Protein AF-A0A1R3US99-F1 (afdb_monomer)

Nearest PDB structures (foldseek):
  3lmf-assembly1_A  TM=6.591E-01  e=1.851E+00  Nitrosospira multiformis ATCC 25196
  6zif-assembly1_C  TM=6.112E-01  e=2.260E+00  Methylocystis sp. ATCC 49242

pLDDT: mean 87.04, std 13.3, range [41.81, 97.56]

Solvent-accessible surface area (backbone atoms only — not comparable to full-atom values): 6782 Å² total; per-residue (Å²): 135,84,80,76,70,94,74,75,70,74,53,68,47,51,51,52,43,29,51,52,24,44,52,47,19,53,51,25,44,51,50,20,56,49,39,18,59,74,58,73,34,68,73,64,6,49,60,71,16,41,66,29,47,52,51,17,52,51,25,43,54,43,34,69,41,57,82,47,46,46,54,65,50,55,53,52,50,44,52,50,24,55,52,46,32,55,54,18,49,54,34,36,77,70,70,37,69,67,19,52,58,50,27,54,54,23,52,51,48,34,52,35,62,64,34,67,72,38,47,58,53,35,63,49,75,77,78,83,126

Sequence (129 aa):
MASAPHNARPPASVRAQRVLLWIYAVMFAGNAIWAIGEAGGGMFGVGYAMPYFLLTALSTVLAVKVATRARWVRTSTIVLHSFLIVIQLGRTLGGDVFGLIGLLIAITGLVLALRPAARGYFSVVPVRA

Foldseek 3Di:
DDDDPPDPDQPPLLVVLLVLLQVLLVVLVVVLVVQCVVVVHDPVSNVRSVVSNVSNVLSVVLSVCSQPLAPVSLVSQLVSLVVQLVVLVVCVVVVNPVSVVSNVSSVSSNCSSVDPSNVVSNVPDPPDD

Radius of gyration: 17.17 Å; Cα contacts (8 Å, |Δi|>4): 132; chains: 1; bounding box: 40×34×52 Å

Secondary structure (DSSP, 8-state):
-PPPPTT----HHHHHHHHHHHHHHHHHHHHHHHHHHHTTSHHHHHHHHHHHHHHHHHHHHHHHHTTS--HHHHHHHHHHHHHHHHHHHHHHHTT-HHHHHHHHHHHHHHHHHHSHHHHHHHHS-----

Structure (mmCIF, N/CA/C/O backbone):
data_AF-A0A1R3US99-F1
#
_entry.id   AF-A0A1R3US99-F1
#
loop_
_atom_site.group_PDB
_atom_site.id
_atom_site.type_symbol
_atom_site.label_atom_id
_atom_site.label_alt_id
_atom_site.label_comp_id
_atom_site.label_asym_id
_atom_site.label_entity_id
_atom_site.label_seq_id
_atom_site.pdbx_PDB_ins_code
_atom_site.Cartn_x
_atom_site.Cartn_y
_atom_site.Cartn_z
_atom_site.occupancy
_atom_site.B_iso_or_equiv
_atom_site.auth_seq_id
_atom_site.auth_comp_id
_atom_site.auth_asym_id
_atom_site.auth_atom_id
_atom_site.pdbx_PDB_model_num
ATOM 1 N N . MET A 1 1 ? -26.316 1.762 31.163 1.00 41.81 1 MET A N 1
ATOM 2 C CA . MET A 1 1 ? -25.805 2.772 30.210 1.00 41.81 1 MET A CA 1
ATOM 3 C C . MET A 1 1 ? -24.302 2.896 30.414 1.00 41.81 1 MET A C 1
ATOM 5 O O . MET A 1 1 ? -23.885 3.510 31.383 1.00 41.81 1 MET A O 1
ATOM 9 N N . ALA A 1 2 ? -23.491 2.229 29.588 1.00 45.03 2 ALA A N 1
ATOM 10 C CA . ALA A 1 2 ? -22.035 2.323 29.687 1.00 45.03 2 ALA A CA 1
ATOM 11 C C . ALA A 1 2 ? -21.573 3.603 28.980 1.00 45.03 2 ALA A C 1
ATOM 13 O O . ALA A 1 2 ? -21.814 3.775 27.784 1.00 45.03 2 ALA A O 1
ATOM 14 N N . SER A 1 3 ? -20.958 4.507 29.737 1.00 46.56 3 SER A N 1
ATOM 15 C CA . SER A 1 3 ? -20.324 5.721 29.237 1.00 46.56 3 SER A CA 1
ATOM 16 C C . SER A 1 3 ? -19.279 5.356 28.180 1.00 46.56 3 SER A C 1
ATOM 18 O O . SER A 1 3 ? -18.333 4.613 28.438 1.00 46.56 3 SER A O 1
ATOM 20 N N . ALA A 1 4 ? -19.461 5.849 26.955 1.00 49.09 4 ALA A N 1
ATOM 21 C CA . ALA A 1 4 ? -18.454 5.704 25.915 1.00 49.09 4 ALA A CA 1
ATOM 22 C C . ALA A 1 4 ? -17.185 6.451 26.368 1.00 49.09 4 ALA A C 1
ATOM 24 O O . ALA A 1 4 ? -17.268 7.653 26.631 1.00 49.09 4 ALA A O 1
ATOM 25 N N . PRO A 1 5 ? -16.014 5.796 26.480 1.00 52.12 5 PRO A N 1
ATOM 26 C CA . PRO A 1 5 ? -14.812 6.494 26.901 1.00 52.12 5 PRO A CA 1
ATOM 27 C C . PRO A 1 5 ? -14.436 7.547 25.854 1.00 52.12 5 PRO A C 1
ATOM 29 O O . PRO A 1 5 ? -14.113 7.238 24.703 1.00 52.12 5 PRO A O 1
ATOM 32 N N . HIS A 1 6 ? -14.464 8.798 26.311 1.00 48.84 6 HIS A N 1
ATOM 33 C CA . HIS A 1 6 ? -14.241 10.058 25.599 1.00 48.84 6 HIS A CA 1
ATOM 34 C C . HIS A 1 6 ? -12.839 10.195 24.960 1.00 48.84 6 HIS A C 1
ATOM 36 O O . HIS A 1 6 ? -12.553 11.205 24.341 1.00 48.84 6 HIS A O 1
ATOM 42 N N . ASN A 1 7 ? -11.971 9.175 25.038 1.00 53.31 7 ASN A N 1
ATOM 43 C CA . ASN A 1 7 ? -10.596 9.195 24.518 1.00 53.31 7 ASN A CA 1
ATOM 44 C C . ASN A 1 7 ? -10.120 7.818 24.010 1.00 53.31 7 ASN A C 1
ATOM 46 O O . ASN A 1 7 ? -9.009 7.373 24.310 1.00 53.31 7 ASN A O 1
ATOM 50 N N . ALA A 1 8 ? -10.951 7.090 23.259 1.00 63.69 8 ALA A N 1
ATOM 51 C CA . ALA A 1 8 ? -10.557 5.790 22.712 1.00 63.69 8 ALA A CA 1
ATOM 52 C C . ALA A 1 8 ? -9.493 5.950 21.607 1.00 63.69 8 ALA A C 1
ATOM 54 O O . ALA A 1 8 ? -9.816 6.074 20.420 1.00 63.69 8 ALA A O 1
ATOM 55 N N . ARG A 1 9 ? -8.213 5.941 22.009 1.00 75.31 9 ARG A N 1
ATOM 56 C CA . ARG A 1 9 ? -7.058 5.778 21.113 1.00 75.31 9 ARG A CA 1
ATOM 57 C C . ARG A 1 9 ? -7.348 4.627 20.134 1.00 75.31 9 ARG A C 1
ATOM 59 O O . ARG A 1 9 ? -7.925 3.621 20.557 1.00 75.31 9 ARG A O 1
ATOM 66 N N . PRO A 1 10 ? -6.959 4.732 18.848 1.00 80.75 10 PRO A N 1
ATOM 67 C CA . PRO A 1 10 ? -7.181 3.647 17.901 1.00 80.75 10 PRO A CA 1
ATOM 68 C C . PRO A 1 10 ? -6.562 2.351 18.441 1.00 80.75 10 PRO A C 1
ATOM 70 O O . PRO A 1 10 ? -5.444 2.401 18.975 1.00 80.75 10 PRO A O 1
ATOM 73 N N . PRO A 1 11 ? -7.248 1.201 18.316 1.00 86.00 11 PRO A N 1
ATOM 74 C CA . PRO A 1 11 ? -6.704 -0.066 18.783 1.00 86.00 11 PRO A CA 1
ATOM 75 C C . PRO A 1 11 ? -5.368 -0.348 18.091 1.00 86.00 11 PRO A C 1
ATOM 77 O O . PRO A 1 11 ? -5.128 0.091 16.961 1.00 86.00 11 PRO A O 1
ATOM 80 N N . ALA A 1 12 ? -4.488 -1.095 18.760 1.00 88.25 12 ALA A N 1
ATOM 81 C CA . ALA A 1 12 ? -3.138 -1.366 18.264 1.00 88.25 12 ALA A CA 1
ATOM 82 C C . ALA A 1 12 ? -3.130 -1.943 16.835 1.00 88.25 12 ALA A C 1
ATOM 84 O O . ALA A 1 12 ? -2.263 -1.586 16.045 1.00 88.25 12 ALA A O 1
ATOM 85 N N . SER A 1 13 ? -4.139 -2.742 16.466 1.00 87.62 13 SER A N 1
ATOM 86 C CA . SER A 1 13 ? -4.301 -3.262 15.102 1.00 87.62 13 SER A CA 1
ATOM 87 C C . SER A 1 13 ? -4.503 -2.165 14.054 1.00 87.62 13 SER A C 1
ATOM 89 O O . SER A 1 13 ? -3.916 -2.239 12.984 1.00 87.62 13 SER A O 1
ATOM 91 N N . VAL A 1 14 ? -5.282 -1.124 14.360 1.00 89.12 14 VAL A N 1
ATOM 92 C CA . VAL A 1 14 ? -5.525 0.016 13.458 1.00 89.12 14 VAL A CA 1
ATOM 93 C C . VAL A 1 14 ? -4.284 0.906 13.363 1.00 89.12 14 VAL A C 1
ATOM 95 O O . VAL A 1 14 ? -3.957 1.406 12.289 1.00 89.12 14 VAL A O 1
ATOM 98 N N . ARG A 1 15 ? -3.541 1.065 14.466 1.00 91.44 15 ARG A N 1
ATOM 99 C CA . ARG A 1 15 ? -2.250 1.773 14.456 1.00 91.44 15 ARG A CA 1
ATOM 100 C C . ARG A 1 15 ? -1.208 1.037 13.617 1.00 91.44 15 ARG A C 1
ATOM 102 O O . ARG A 1 15 ? -0.556 1.669 12.796 1.00 91.44 15 ARG A O 1
ATOM 109 N N . ALA A 1 16 ? -1.086 -0.278 13.791 1.00 93.31 16 ALA A N 1
ATOM 110 C CA . ALA A 1 16 ? -0.207 -1.114 12.977 1.00 93.31 16 ALA A CA 1
ATOM 111 C C . ALA A 1 16 ? -0.606 -1.048 11.496 1.00 93.31 16 ALA A C 1
ATOM 113 O O . ALA A 1 16 ? 0.251 -0.848 10.642 1.00 93.31 16 ALA A O 1
ATOM 114 N N . GLN A 1 17 ? -1.909 -1.084 11.200 1.00 93.81 17 GLN A N 1
ATOM 115 C CA . GLN A 1 17 ? -2.416 -0.924 9.840 1.00 93.81 17 GLN A CA 1
ATOM 116 C C . GLN A 1 17 ? -2.002 0.410 9.215 1.00 93.81 17 GLN A C 1
ATOM 118 O O . GLN A 1 17 ? -1.595 0.454 8.059 1.00 93.81 17 GLN A O 1
ATOM 123 N N . ARG A 1 18 ? -2.069 1.502 9.985 1.00 94.81 18 ARG A N 1
ATOM 124 C CA . ARG A 1 18 ? -1.613 2.821 9.536 1.00 94.81 18 ARG A CA 1
ATOM 125 C C . ARG A 1 18 ? -0.136 2.816 9.155 1.00 94.81 18 ARG A C 1
ATOM 127 O O . ARG A 1 18 ? 0.223 3.397 8.139 1.00 94.81 18 ARG A O 1
ATOM 134 N N . VAL A 1 19 ? 0.701 2.175 9.969 1.00 96.19 19 VAL A N 1
ATOM 135 C CA . VAL A 1 19 ? 2.141 2.057 9.706 1.00 96.19 19 VAL A CA 1
ATOM 136 C C . VAL A 1 19 ? 2.385 1.241 8.438 1.00 96.19 19 VAL A C 1
ATOM 138 O O . VAL A 1 19 ? 3.122 1.694 7.571 1.00 96.19 19 VAL A O 1
ATOM 141 N N . LEU A 1 20 ? 1.706 0.101 8.278 1.00 94.38 20 LEU A N 1
ATOM 142 C CA . LEU A 1 20 ? 1.812 -0.722 7.069 1.00 94.38 20 LEU A CA 1
ATOM 143 C C . LEU A 1 20 ? 1.405 0.043 5.803 1.00 94.38 20 LEU A C 1
ATOM 145 O O . LEU A 1 20 ? 2.100 -0.033 4.797 1.00 94.38 20 LEU A O 1
ATOM 149 N N . LEU A 1 21 ? 0.322 0.823 5.852 1.00 95.75 21 LEU A N 1
ATOM 150 C CA . LEU A 1 21 ? -0.119 1.639 4.716 1.00 95.75 21 LEU A CA 1
ATOM 151 C C . LEU A 1 21 ? 0.899 2.730 4.346 1.00 95.75 21 LEU A C 1
ATOM 153 O O . LEU A 1 21 ? 1.101 2.991 3.163 1.00 95.75 21 LEU A O 1
ATOM 157 N N . TRP A 1 22 ? 1.576 3.333 5.328 1.00 97.56 22 TRP A N 1
ATOM 158 C CA . TRP A 1 22 ? 2.671 4.270 5.057 1.00 97.56 22 TRP A CA 1
ATOM 159 C C . TRP A 1 22 ? 3.896 3.586 4.456 1.00 97.56 22 TRP A C 1
ATOM 161 O O . TRP A 1 22 ? 4.473 4.115 3.511 1.00 97.56 22 TRP A O 1
ATOM 171 N N . ILE A 1 23 ? 4.261 2.403 4.958 1.00 95.31 23 ILE A N 1
ATOM 172 C CA . ILE A 1 23 ? 5.341 1.595 4.379 1.00 95.31 23 ILE A CA 1
ATOM 173 C C . ILE A 1 23 ? 5.028 1.296 2.911 1.00 95.31 23 ILE A C 1
ATOM 175 O O . ILE A 1 23 ? 5.866 1.548 2.050 1.00 95.31 23 ILE A O 1
ATOM 179 N N . TYR A 1 24 ? 3.802 0.862 2.602 1.00 94.94 24 TYR A N 1
ATOM 180 C CA . TYR A 1 24 ? 3.377 0.648 1.219 1.00 94.94 24 TYR A CA 1
ATOM 181 C C . TYR A 1 24 ? 3.453 1.910 0.368 1.00 94.94 24 TYR A C 1
ATOM 183 O O . TYR A 1 24 ? 3.955 1.845 -0.748 1.00 94.94 24 TYR A O 1
ATOM 191 N N . ALA A 1 25 ? 2.996 3.055 0.880 1.00 96.25 25 ALA A N 1
ATOM 192 C CA . ALA A 1 25 ? 3.072 4.311 0.143 1.00 96.25 25 ALA A CA 1
ATOM 193 C C . ALA A 1 25 ? 4.522 4.657 -0.235 1.00 96.25 25 ALA A C 1
ATOM 195 O O . ALA A 1 25 ? 4.792 4.964 -1.391 1.00 96.25 25 ALA A O 1
ATOM 196 N N . VAL A 1 26 ? 5.461 4.539 0.708 1.00 97.00 26 VAL A N 1
ATOM 197 C CA . VAL A 1 26 ? 6.885 4.798 0.448 1.00 97.00 26 VAL A CA 1
ATOM 198 C C . VAL A 1 26 ? 7.464 3.782 -0.538 1.00 97.00 26 VAL A C 1
ATOM 200 O O . VAL A 1 26 ? 8.155 4.172 -1.476 1.00 97.00 26 VAL A O 1
ATOM 203 N N . MET A 1 27 ? 7.152 2.494 -0.374 1.00 94.38 27 MET A N 1
ATOM 204 C CA . MET A 1 27 ? 7.624 1.444 -1.282 1.00 94.38 27 MET A CA 1
ATOM 205 C C . MET A 1 27 ? 7.113 1.645 -2.711 1.00 94.38 27 MET A C 1
ATOM 207 O O . MET A 1 27 ? 7.889 1.555 -3.657 1.00 94.38 27 MET A O 1
ATOM 211 N N . PHE A 1 28 ? 5.823 1.941 -2.888 1.00 95.94 28 PHE A N 1
ATOM 212 C CA . PHE A 1 28 ? 5.259 2.188 -4.213 1.00 95.94 28 PHE A CA 1
ATOM 213 C C . PHE A 1 28 ? 5.785 3.483 -4.826 1.00 95.94 28 PHE A C 1
ATOM 215 O O . PHE A 1 28 ? 6.053 3.494 -6.022 1.00 95.94 28 PHE A O 1
ATOM 222 N N . ALA A 1 29 ? 6.014 4.531 -4.033 1.00 96.38 29 ALA A N 1
ATOM 223 C CA . ALA A 1 29 ? 6.641 5.753 -4.522 1.00 96.38 29 ALA A CA 1
ATOM 224 C C . ALA A 1 29 ? 8.069 5.486 -5.020 1.00 96.38 29 ALA A C 1
ATOM 226 O O . ALA A 1 29 ? 8.430 5.913 -6.114 1.00 96.38 29 ALA A O 1
ATOM 227 N N . GLY A 1 30 ? 8.858 4.727 -4.252 1.00 95.38 30 GLY A N 1
ATOM 228 C CA . GLY A 1 30 ? 10.199 4.301 -4.652 1.00 95.38 30 GLY A CA 1
ATOM 229 C C . GLY A 1 30 ? 10.181 3.479 -5.942 1.00 95.38 30 GLY A C 1
ATOM 230 O O . GLY A 1 30 ? 10.918 3.794 -6.872 1.00 95.38 30 GLY A O 1
ATOM 231 N N . ASN A 1 31 ? 9.279 2.496 -6.041 1.00 92.81 31 ASN A N 1
ATOM 232 C CA . ASN A 1 31 ? 9.108 1.695 -7.256 1.00 92.81 31 ASN A CA 1
ATOM 233 C C . ASN A 1 31 ? 8.662 2.539 -8.455 1.00 92.81 31 ASN A C 1
ATOM 235 O O . ASN A 1 31 ? 9.109 2.281 -9.564 1.00 92.81 31 ASN A O 1
ATOM 239 N N . ALA A 1 32 ? 7.813 3.549 -8.251 1.00 93.69 32 ALA A N 1
ATOM 240 C CA . ALA A 1 32 ? 7.397 4.455 -9.316 1.00 93.69 32 ALA A CA 1
ATOM 241 C C . ALA A 1 32 ? 8.593 5.246 -9.866 1.00 93.69 32 ALA A C 1
ATOM 243 O O . ALA A 1 32 ? 8.795 5.300 -11.075 1.00 93.69 32 ALA A O 1
ATOM 244 N N . ILE A 1 33 ? 9.412 5.818 -8.977 1.00 94.19 33 ILE A N 1
ATOM 245 C CA . ILE A 1 33 ? 10.614 6.575 -9.355 1.00 94.19 33 ILE A CA 1
ATOM 246 C C . ILE A 1 33 ? 11.614 5.667 -10.075 1.00 94.19 33 ILE A C 1
ATOM 248 O O . ILE A 1 33 ? 12.131 6.037 -11.128 1.00 94.19 33 ILE A O 1
ATOM 252 N N . TRP A 1 34 ? 11.844 4.468 -9.537 1.00 94.00 34 TRP A N 1
ATOM 253 C CA . TRP A 1 34 ? 12.708 3.469 -10.156 1.00 94.00 34 TRP A CA 1
ATOM 254 C C . TRP A 1 34 ? 12.223 3.090 -11.561 1.00 94.00 34 TRP A C 1
ATOM 256 O O . TRP A 1 34 ? 12.995 3.138 -12.515 1.00 94.00 34 TRP A O 1
ATOM 266 N N . ALA A 1 35 ? 10.927 2.802 -11.704 1.00 91.62 35 ALA A N 1
ATOM 267 C CA . ALA A 1 35 ? 10.313 2.400 -12.966 1.00 91.62 35 ALA A CA 1
ATOM 268 C C . ALA A 1 35 ? 10.423 3.479 -14.056 1.00 91.62 35 ALA A C 1
ATOM 270 O O . ALA A 1 35 ? 10.586 3.142 -15.227 1.00 91.62 35 ALA A O 1
ATOM 271 N N . ILE A 1 36 ? 10.376 4.768 -13.693 1.00 91.38 36 ILE A N 1
ATOM 272 C CA . ILE A 1 36 ? 10.618 5.861 -14.648 1.00 91.38 36 ILE A CA 1
ATOM 273 C C . ILE A 1 36 ? 12.043 5.779 -15.203 1.00 91.38 36 ILE A C 1
ATOM 275 O O . ILE A 1 36 ? 12.232 5.905 -16.413 1.00 91.38 36 ILE A O 1
ATOM 279 N N . GLY A 1 37 ? 13.035 5.583 -14.329 1.00 90.25 37 GLY A N 1
ATOM 280 C CA . GLY A 1 37 ? 14.442 5.488 -14.723 1.00 90.25 37 GLY A CA 1
ATOM 281 C C . GLY A 1 37 ? 14.723 4.259 -15.586 1.00 90.25 37 GLY A C 1
ATOM 282 O O . GLY A 1 37 ? 15.362 4.374 -16.629 1.00 90.25 37 GLY A O 1
ATOM 283 N N . GLU A 1 38 ? 14.190 3.102 -15.192 1.00 90.94 38 GLU A N 1
ATOM 284 C CA . GLU A 1 38 ? 14.368 1.831 -15.904 1.00 90.94 38 GLU A CA 1
ATOM 285 C C . GLU A 1 38 ? 13.759 1.855 -17.314 1.00 90.94 38 GLU A C 1
ATOM 287 O O . GLU A 1 38 ? 14.346 1.337 -18.259 1.00 90.94 38 GLU A O 1
ATOM 292 N N . ALA A 1 39 ? 12.624 2.534 -17.486 1.00 87.81 39 ALA A N 1
ATOM 293 C CA . ALA A 1 39 ? 11.976 2.700 -18.785 1.00 87.81 39 ALA A CA 1
ATOM 294 C C . ALA A 1 39 ? 12.660 3.738 -19.705 1.00 87.81 39 ALA A C 1
ATOM 296 O O . ALA A 1 39 ? 12.127 4.051 -20.770 1.00 87.81 39 ALA A O 1
ATOM 297 N N . GLY A 1 40 ? 13.809 4.300 -19.307 1.00 85.00 40 GLY A N 1
ATOM 298 C CA . GLY A 1 40 ? 14.542 5.308 -20.082 1.00 85.00 40 GLY A CA 1
ATOM 299 C C . GLY A 1 40 ? 13.991 6.736 -19.955 1.00 85.00 40 GLY A C 1
ATOM 300 O O . GLY A 1 40 ? 14.399 7.621 -20.704 1.00 85.00 40 GLY A O 1
ATOM 301 N N . GLY A 1 41 ? 13.086 6.986 -19.003 1.00 85.88 41 GLY A N 1
ATOM 302 C CA . GLY A 1 41 ? 12.493 8.298 -18.743 1.00 85.88 41 GLY A CA 1
ATOM 303 C C . GLY A 1 41 ? 11.365 8.708 -19.702 1.00 85.88 41 GLY A C 1
ATOM 304 O O . GLY A 1 41 ? 10.700 7.888 -20.338 1.00 85.88 41 GLY A O 1
ATOM 305 N N . GLY A 1 42 ? 11.105 10.019 -19.759 1.00 87.06 42 GLY A N 1
ATOM 306 C CA . GLY A 1 42 ? 10.089 10.618 -20.631 1.00 87.06 42 GLY A CA 1
ATOM 307 C C . GLY A 1 42 ? 8.640 10.231 -20.295 1.00 87.06 42 GLY A C 1
ATOM 308 O O . GLY A 1 42 ? 8.341 9.678 -19.237 1.00 87.06 42 GLY A O 1
ATOM 309 N N . MET A 1 43 ? 7.710 10.533 -21.211 1.00 89.31 43 MET A N 1
ATOM 310 C CA . MET A 1 43 ? 6.279 10.246 -21.007 1.00 89.31 43 MET A CA 1
ATOM 311 C C . MET A 1 43 ? 5.983 8.747 -20.902 1.00 89.31 43 MET A C 1
ATOM 313 O O . MET A 1 43 ? 5.084 8.355 -20.161 1.00 89.31 43 MET A O 1
ATOM 317 N N . PHE A 1 44 ? 6.736 7.911 -21.623 1.00 88.31 44 PHE A N 1
ATOM 318 C CA . PHE A 1 44 ? 6.562 6.461 -21.581 1.00 88.31 44 PHE A CA 1
ATOM 319 C C . PHE A 1 44 ? 6.898 5.901 -20.194 1.00 88.31 44 PHE A C 1
ATOM 321 O O . PHE A 1 44 ? 6.078 5.188 -19.620 1.00 88.31 44 PHE A O 1
ATOM 328 N N . GLY A 1 45 ? 8.035 6.295 -19.607 1.00 88.69 45 GLY A N 1
ATOM 329 C CA . GLY A 1 45 ? 8.396 5.880 -18.251 1.00 88.69 45 GLY A CA 1
ATOM 330 C C . GLY A 1 45 ? 7.404 6.362 -17.192 1.00 88.69 45 GLY A C 1
ATOM 331 O O . GLY A 1 45 ? 7.056 5.611 -16.283 1.00 88.69 45 GLY A O 1
ATOM 332 N N . VAL A 1 46 ? 6.862 7.575 -17.343 1.00 89.25 46 VAL A N 1
ATOM 333 C CA . VAL A 1 46 ? 5.787 8.076 -16.467 1.00 89.25 46 VAL A CA 1
ATOM 334 C C . VAL A 1 46 ? 4.513 7.238 -16.609 1.00 89.25 46 VAL A C 1
ATOM 336 O O . VAL A 1 46 ? 3.911 6.870 -15.600 1.00 89.25 46 VAL A O 1
ATOM 339 N N . GLY A 1 47 ? 4.122 6.892 -17.839 1.00 91.06 47 GLY A N 1
ATOM 340 C CA . GLY A 1 47 ? 2.985 6.008 -18.100 1.00 91.06 47 GLY A CA 1
ATOM 341 C C . GLY A 1 47 ? 3.180 4.619 -17.487 1.00 91.06 47 GLY A C 1
ATOM 342 O O . GLY A 1 47 ? 2.275 4.100 -16.837 1.00 91.06 47 GLY A O 1
ATOM 343 N N . TYR A 1 48 ? 4.384 4.059 -17.607 1.00 90.19 48 TYR A N 1
ATOM 344 C CA . TYR A 1 48 ? 4.745 2.771 -17.016 1.00 90.19 48 TYR A CA 1
ATOM 345 C C . TYR A 1 48 ? 4.718 2.799 -15.477 1.00 90.19 48 TYR A C 1
ATOM 34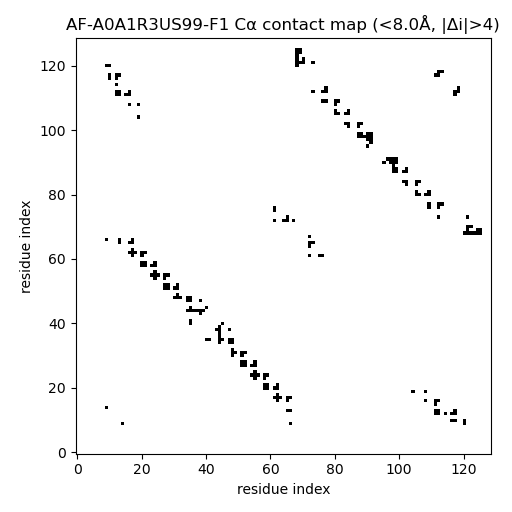7 O O . TYR A 1 48 ? 4.292 1.838 -14.839 1.00 90.19 48 TYR A O 1
ATOM 355 N N . ALA A 1 49 ? 5.093 3.926 -14.865 1.00 94.19 49 ALA A N 1
ATOM 356 C CA . ALA A 1 49 ? 5.070 4.112 -13.416 1.00 94.19 49 ALA A CA 1
ATOM 357 C C . ALA A 1 49 ? 3.681 4.452 -12.836 1.00 94.19 49 ALA A C 1
ATOM 359 O O . ALA A 1 49 ? 3.487 4.418 -11.616 1.00 94.19 49 ALA A O 1
ATOM 360 N N . MET A 1 50 ? 2.696 4.766 -13.683 1.00 94.56 50 MET A N 1
ATOM 361 C CA . MET A 1 50 ? 1.365 5.223 -13.271 1.00 94.56 50 MET A CA 1
ATOM 362 C C . MET A 1 50 ? 0.647 4.280 -12.284 1.00 94.56 50 MET A C 1
ATOM 364 O O . MET A 1 50 ? 0.097 4.782 -11.296 1.00 94.56 50 MET A O 1
ATOM 368 N N . PRO A 1 51 ? 0.672 2.939 -12.446 1.00 94.69 51 PRO A N 1
ATOM 369 C CA . PRO A 1 51 ? 0.055 2.033 -11.476 1.00 94.69 51 PRO A CA 1
ATOM 370 C C . PRO A 1 51 ? 0.663 2.161 -10.071 1.00 94.69 51 PRO A C 1
ATOM 372 O O . PRO A 1 51 ? -0.060 2.115 -9.074 1.00 94.69 51 PRO A O 1
ATOM 375 N N . TYR A 1 52 ? 1.977 2.386 -9.973 1.00 94.44 52 TYR A N 1
ATOM 376 C CA . TYR A 1 52 ? 2.656 2.577 -8.691 1.00 94.44 52 TYR A CA 1
ATOM 377 C C . TYR A 1 52 ? 2.272 3.906 -8.035 1.00 94.44 52 TYR A C 1
ATOM 379 O O . TYR A 1 52 ? 2.028 3.943 -6.827 1.00 94.44 52 TYR A O 1
ATOM 387 N N . PHE A 1 53 ? 2.127 4.986 -8.807 1.00 95.94 53 PHE A N 1
ATOM 388 C CA . PHE A 1 53 ? 1.615 6.253 -8.276 1.00 95.94 53 PHE A CA 1
ATOM 389 C C . PHE A 1 53 ? 0.173 6.132 -7.779 1.00 95.94 53 PHE A C 1
ATOM 391 O O . PHE A 1 53 ? -0.150 6.647 -6.707 1.00 95.94 53 PHE A O 1
ATOM 398 N N . LEU A 1 54 ? -0.681 5.396 -8.496 1.00 96.12 54 LEU A N 1
ATOM 399 C CA . LEU A 1 54 ? -2.047 5.129 -8.053 1.00 96.12 54 LEU A CA 1
ATOM 400 C C . LEU A 1 54 ? -2.063 4.363 -6.722 1.00 96.12 54 LEU A C 1
ATOM 402 O O . LEU A 1 54 ? -2.753 4.768 -5.785 1.00 96.12 54 LEU A O 1
ATOM 406 N N . LEU A 1 55 ? -1.269 3.295 -6.601 1.00 96.19 55 LEU A N 1
ATOM 407 C CA . LEU A 1 55 ? -1.151 2.531 -5.354 1.00 96.19 55 LEU A CA 1
ATOM 408 C C . LEU A 1 55 ? -0.566 3.371 -4.211 1.00 96.19 55 LEU A C 1
ATOM 410 O O . LEU A 1 55 ? -1.004 3.236 -3.065 1.00 96.19 55 LEU A O 1
ATOM 414 N N . THR A 1 56 ? 0.369 4.273 -4.515 1.00 97.12 56 THR A N 1
ATOM 415 C CA . THR A 1 56 ? 0.933 5.237 -3.559 1.00 97.12 56 THR A CA 1
ATOM 416 C C . THR A 1 56 ? -0.153 6.163 -3.025 1.00 97.12 56 THR A C 1
ATOM 418 O O . THR A 1 56 ? -0.330 6.280 -1.809 1.00 97.12 56 THR A O 1
ATOM 421 N N . ALA A 1 57 ? -0.923 6.789 -3.920 1.00 97.06 57 ALA A N 1
ATOM 422 C CA . ALA A 1 57 ? -2.003 7.698 -3.562 1.00 97.06 57 ALA A CA 1
ATOM 423 C C . ALA A 1 57 ? -3.080 6.986 -2.734 1.00 97.06 57 ALA A C 1
ATOM 425 O O . ALA A 1 57 ? -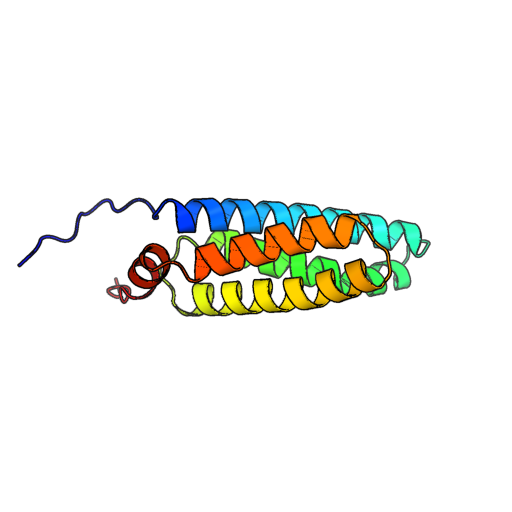3.446 7.463 -1.660 1.00 97.06 57 ALA A O 1
ATOM 426 N N . LEU A 1 58 ? -3.527 5.803 -3.170 1.00 96.50 58 LEU A N 1
ATOM 427 C CA . LEU A 1 58 ? -4.504 4.994 -2.438 1.00 96.50 58 LEU A CA 1
ATOM 428 C C . LEU A 1 58 ? -4.005 4.629 -1.037 1.00 96.50 58 LEU A C 1
ATOM 430 O O . LEU A 1 58 ? -4.721 4.836 -0.056 1.00 96.50 58 LEU A O 1
ATOM 434 N N . SER A 1 59 ? -2.768 4.142 -0.922 1.00 96.12 59 SER A N 1
ATOM 435 C CA . SER A 1 59 ? -2.176 3.766 0.368 1.00 96.12 59 SER A CA 1
ATOM 436 C C . SER A 1 59 ? -2.047 4.973 1.298 1.00 96.12 59 SER A C 1
ATOM 438 O O . SER A 1 59 ? -2.367 4.872 2.479 1.00 96.12 59 SER A O 1
ATOM 440 N N . THR A 1 60 ? -1.676 6.136 0.758 1.00 97.06 60 THR A N 1
ATOM 441 C CA . THR A 1 60 ? -1.547 7.400 1.501 1.00 97.06 60 THR A CA 1
ATOM 442 C C . THR A 1 60 ? -2.899 7.891 2.012 1.00 97.06 60 THR A C 1
ATOM 444 O O . THR A 1 60 ? -3.057 8.176 3.201 1.00 97.06 60 THR A O 1
ATOM 447 N N . VAL A 1 61 ? -3.908 7.940 1.136 1.00 96.69 61 VAL A N 1
ATOM 448 C CA . VAL A 1 61 ? -5.276 8.341 1.492 1.00 96.69 61 VAL A CA 1
ATOM 449 C C . VAL A 1 61 ? -5.828 7.423 2.578 1.00 96.69 61 VAL A C 1
ATOM 451 O O . VAL A 1 61 ? -6.362 7.907 3.579 1.00 96.69 61 VAL A O 1
ATOM 454 N N . LEU A 1 62 ? -5.653 6.108 2.430 1.00 94.25 62 LEU A N 1
ATOM 455 C CA . LEU A 1 62 ? -6.068 5.148 3.446 1.00 94.25 62 LEU A CA 1
ATOM 456 C C . LEU A 1 62 ? -5.268 5.325 4.741 1.00 94.25 62 LEU A C 1
ATOM 458 O O . LEU A 1 62 ? -5.882 5.339 5.798 1.00 94.25 62 LEU A O 1
ATOM 462 N N . ALA A 1 63 ? -3.951 5.549 4.706 1.00 94.31 63 ALA A N 1
ATOM 463 C CA . ALA A 1 63 ? -3.134 5.768 5.907 1.00 94.31 63 ALA A CA 1
ATOM 464 C C . ALA A 1 63 ? -3.576 7.006 6.706 1.00 94.31 63 ALA A C 1
ATOM 466 O O . ALA A 1 63 ? -3.583 6.998 7.942 1.00 94.31 63 ALA A O 1
ATOM 467 N N . VAL A 1 64 ? -3.973 8.074 6.014 1.00 95.06 64 VAL A N 1
ATOM 468 C CA . VAL A 1 64 ? -4.519 9.285 6.639 1.00 95.06 64 VAL A CA 1
ATOM 469 C C . VAL A 1 64 ? -5.919 9.016 7.194 1.00 95.06 64 VAL A C 1
ATOM 471 O O . VAL A 1 64 ? -6.230 9.400 8.322 1.00 95.06 64 VAL A O 1
ATOM 474 N N . LYS A 1 65 ? -6.767 8.322 6.429 1.00 91.94 65 LYS A N 1
ATOM 475 C CA . LYS A 1 65 ? -8.176 8.098 6.772 1.00 91.94 65 LYS A CA 1
ATOM 476 C C . LYS A 1 65 ? -8.420 6.873 7.659 1.00 91.94 65 LYS A C 1
ATOM 478 O O . LYS A 1 65 ? -9.526 6.738 8.163 1.00 91.94 65 LYS A O 1
ATOM 483 N N . VAL A 1 66 ? -7.442 6.011 7.935 1.00 89.06 66 VAL A N 1
ATOM 484 C CA . VAL A 1 66 ? -7.624 4.784 8.748 1.00 89.06 66 VAL A CA 1
ATOM 485 C C . VAL A 1 66 ? -8.006 5.071 10.201 1.00 89.06 66 VAL A C 1
ATOM 487 O O . VAL A 1 66 ? -8.633 4.243 10.855 1.00 89.06 66 VAL A O 1
ATOM 490 N N . ALA A 1 67 ? -7.669 6.264 10.699 1.00 84.31 67 ALA A N 1
ATOM 491 C CA . ALA A 1 67 ? -8.112 6.751 12.004 1.00 84.31 67 ALA A CA 1
ATOM 492 C C . ALA A 1 67 ? -9.558 7.282 11.985 1.00 84.31 67 ALA A C 1
ATOM 494 O O . ALA A 1 67 ? -10.158 7.496 13.034 1.00 84.31 67 ALA A O 1
ATOM 495 N N . THR A 1 68 ? -10.138 7.498 10.803 1.00 79.56 68 THR A N 1
ATOM 496 C CA . THR A 1 68 ? -11.569 7.768 10.685 1.00 79.56 68 THR A CA 1
ATOM 497 C C . THR A 1 68 ? -12.298 6.439 10.847 1.00 79.56 68 THR A C 1
ATOM 499 O O . THR A 1 68 ? -11.948 5.451 10.206 1.00 79.56 68 THR A O 1
ATOM 502 N N . ARG A 1 69 ? -13.326 6.379 11.697 1.00 80.56 69 ARG A N 1
ATOM 503 C CA . ARG A 1 69 ? -14.129 5.161 11.938 1.00 80.56 69 ARG A CA 1
ATOM 504 C C . ARG A 1 69 ? -15.033 4.794 10.748 1.00 80.56 69 ARG A C 1
ATOM 506 O O . ARG A 1 69 ? -16.072 4.165 10.907 1.00 80.56 69 ARG A O 1
ATOM 513 N N . ALA A 1 70 ? -14.671 5.218 9.541 1.00 85.12 70 ALA A N 1
ATOM 514 C CA . ALA A 1 70 ? -15.480 5.069 8.350 1.00 85.12 70 ALA A CA 1
ATOM 515 C C . ALA A 1 70 ? -15.405 3.636 7.804 1.00 85.12 70 ALA A C 1
ATOM 517 O O . ALA A 1 70 ? -14.327 3.102 7.539 1.00 85.12 70 ALA A O 1
ATOM 518 N N . ARG A 1 71 ? -16.574 3.022 7.579 1.00 86.12 71 ARG A N 1
ATOM 519 C CA . ARG A 1 71 ? -16.681 1.644 7.065 1.00 86.12 71 ARG A CA 1
ATOM 520 C C . ARG A 1 71 ? -16.016 1.466 5.701 1.00 86.12 71 ARG A C 1
ATOM 522 O O . ARG A 1 71 ? -15.383 0.438 5.480 1.00 86.12 71 ARG A O 1
ATOM 529 N N . TRP A 1 72 ? -16.114 2.468 4.823 1.00 88.81 72 TRP A N 1
ATOM 530 C CA . TRP A 1 72 ? -15.506 2.410 3.492 1.00 88.81 72 TRP A CA 1
ATOM 531 C C . TRP A 1 72 ? -13.983 2.246 3.572 1.00 88.81 72 TRP A C 1
ATOM 533 O O . TRP A 1 72 ? -13.433 1.450 2.824 1.00 88.81 72 TRP A O 1
ATOM 543 N N . VAL A 1 73 ? -13.313 2.888 4.540 1.00 90.44 73 VAL A N 1
ATOM 544 C CA . VAL A 1 73 ? -11.853 2.787 4.713 1.00 90.44 73 VAL A CA 1
ATOM 545 C C . VAL A 1 73 ? -11.445 1.356 5.033 1.00 90.44 73 VAL A C 1
ATOM 547 O O . VAL A 1 73 ? -10.474 0.847 4.475 1.00 90.44 73 VAL A O 1
ATOM 550 N N . ARG A 1 74 ? -12.214 0.670 5.888 1.00 90.31 74 ARG A N 1
ATOM 551 C CA . ARG A 1 74 ? -11.980 -0.744 6.194 1.00 90.31 74 ARG A CA 1
ATOM 552 C C . ARG A 1 74 ? -12.141 -1.613 4.949 1.00 90.31 74 ARG A C 1
ATOM 554 O O . ARG A 1 74 ? -11.257 -2.418 4.673 1.00 90.31 74 ARG A O 1
ATOM 561 N N . THR A 1 75 ? -13.236 -1.448 4.205 1.00 92.12 75 THR A N 1
ATOM 562 C CA . THR A 1 75 ? -13.482 -2.218 2.977 1.00 92.12 75 THR A CA 1
ATOM 563 C C . THR A 1 75 ? -12.379 -1.979 1.948 1.00 92.12 75 THR A C 1
ATOM 565 O O . THR A 1 75 ? -11.788 -2.940 1.468 1.00 92.12 75 THR A O 1
ATOM 568 N N . SER A 1 76 ? -12.019 -0.722 1.681 1.00 94.50 76 SER A N 1
ATOM 569 C CA . SER A 1 76 ? -10.930 -0.368 0.765 1.00 94.50 76 SER A CA 1
ATOM 570 C C . SER A 1 76 ? -9.584 -0.931 1.216 1.00 94.50 76 SER A C 1
ATOM 572 O O . SER A 1 76 ? -8.808 -1.391 0.388 1.00 94.50 76 SER A O 1
ATOM 574 N N . THR A 1 77 ? -9.314 -0.958 2.524 1.00 93.56 77 THR A N 1
ATOM 575 C CA . THR A 1 77 ? -8.086 -1.552 3.066 1.00 93.56 77 THR A CA 1
ATOM 576 C C . THR A 1 77 ? -8.043 -3.061 2.828 1.00 93.56 77 THR A C 1
ATOM 578 O O . THR A 1 77 ? -7.005 -3.575 2.422 1.00 93.56 77 THR A O 1
ATOM 581 N N . ILE A 1 78 ? -9.158 -3.766 3.048 1.00 95.06 78 ILE A N 1
ATOM 582 C CA . ILE A 1 78 ? -9.270 -5.207 2.774 1.00 95.06 78 ILE A CA 1
ATOM 583 C C . ILE A 1 78 ? -9.034 -5.475 1.286 1.00 95.06 78 ILE A C 1
ATOM 585 O O . ILE A 1 78 ? -8.177 -6.285 0.953 1.00 95.06 78 ILE A O 1
ATOM 589 N N . VAL A 1 79 ? -9.731 -4.745 0.410 1.00 96.38 79 VAL A N 1
ATOM 590 C CA . VAL A 1 79 ? -9.595 -4.878 -1.048 1.00 96.38 79 VAL A CA 1
ATOM 591 C C . VAL A 1 79 ? -8.155 -4.628 -1.491 1.00 96.38 79 VAL A C 1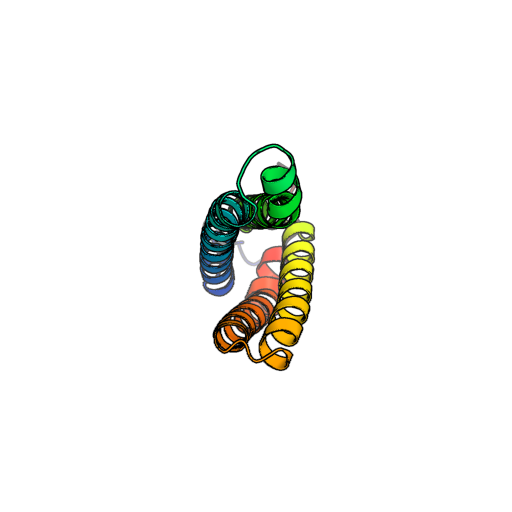
ATOM 593 O O . VAL A 1 79 ? -7.607 -5.436 -2.236 1.00 96.38 79 VAL A O 1
ATOM 596 N N . LEU A 1 80 ? -7.514 -3.567 -0.986 1.00 95.81 80 LEU A N 1
ATOM 597 C CA . LEU A 1 80 ? -6.115 -3.271 -1.284 1.00 95.81 80 LEU A CA 1
ATOM 598 C C . LEU A 1 80 ? -5.208 -4.447 -0.901 1.00 95.81 80 LEU A C 1
ATOM 600 O O . LEU A 1 80 ? -4.421 -4.891 -1.725 1.00 95.81 80 LEU A O 1
ATOM 604 N N . HIS A 1 81 ? -5.332 -4.992 0.312 1.00 95.75 81 HIS A N 1
ATOM 605 C CA . HIS A 1 81 ? -4.471 -6.099 0.746 1.00 95.75 81 HIS A CA 1
ATOM 606 C C . HIS A 1 81 ? -4.729 -7.379 -0.047 1.00 95.75 81 HIS A C 1
ATOM 608 O O . HIS A 1 81 ? -3.777 -8.056 -0.416 1.00 95.75 81 HIS A O 1
ATOM 614 N N . SER A 1 82 ? -5.988 -7.691 -0.362 1.00 96.56 82 SER A N 1
ATOM 615 C CA . SER A 1 82 ? -6.327 -8.815 -1.239 1.00 96.56 82 SER A CA 1
ATOM 616 C C . SER A 1 82 ? -5.696 -8.663 -2.623 1.00 96.56 82 SER A C 1
ATOM 618 O O . SER A 1 82 ? -5.117 -9.613 -3.138 1.00 96.56 82 SER A O 1
ATOM 620 N N . PHE A 1 83 ? -5.744 -7.462 -3.199 1.00 96.31 83 PHE A N 1
ATOM 621 C CA . PHE A 1 83 ? -5.115 -7.178 -4.485 1.00 96.31 83 PHE A CA 1
ATOM 622 C C . PHE A 1 83 ? 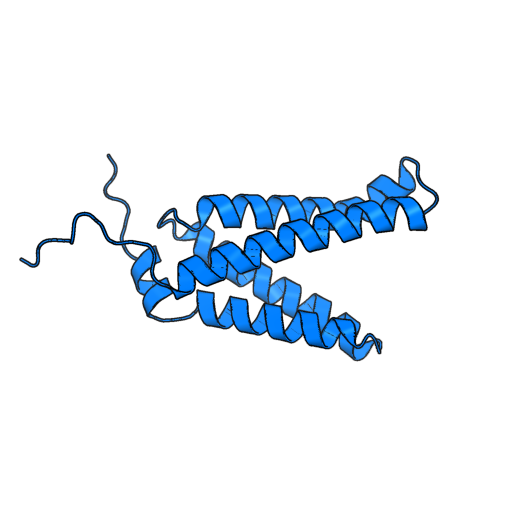-3.586 -7.306 -4.420 1.00 96.31 83 PHE A C 1
ATOM 624 O O . PHE A 1 83 ? -2.978 -7.941 -5.281 1.00 96.31 83 PHE A O 1
ATOM 631 N N . LEU A 1 84 ? -2.961 -6.784 -3.358 1.00 94.81 84 LEU A N 1
ATOM 632 C CA . LEU A 1 84 ? -1.520 -6.924 -3.140 1.00 94.81 84 LEU A CA 1
ATOM 633 C C . LEU A 1 84 ? -1.098 -8.384 -2.959 1.00 94.81 84 LEU A C 1
ATOM 635 O O . LEU A 1 84 ? -0.061 -8.769 -3.485 1.00 94.81 84 LEU A O 1
ATOM 639 N N . ILE A 1 85 ? -1.896 -9.212 -2.281 1.00 96.38 85 ILE A N 1
ATOM 640 C CA . ILE A 1 85 ? -1.640 -10.656 -2.167 1.00 96.38 85 ILE A CA 1
ATOM 641 C C . ILE A 1 85 ? -1.574 -11.302 -3.553 1.00 96.38 85 ILE A C 1
A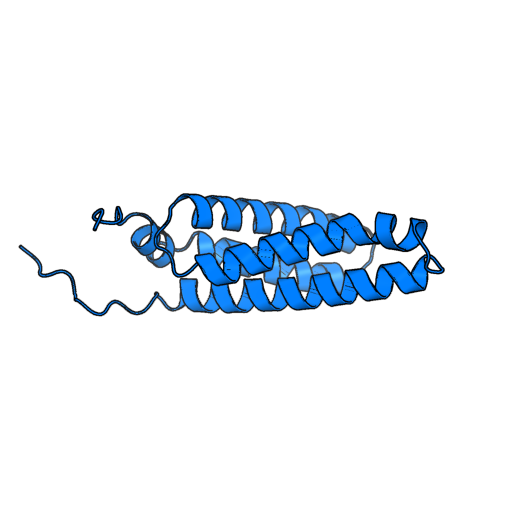TOM 643 O O . ILE A 1 85 ? -0.632 -12.040 -3.822 1.00 96.38 85 ILE A O 1
ATOM 647 N N . VAL A 1 86 ? -2.526 -10.999 -4.442 1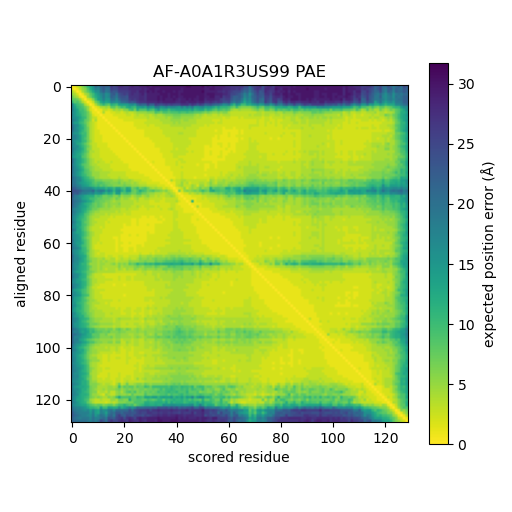.00 96.19 86 VAL A N 1
ATOM 648 C CA . VAL A 1 86 ? -2.545 -11.557 -5.806 1.00 96.19 86 VAL A CA 1
ATOM 649 C C . VAL A 1 86 ? -1.304 -11.133 -6.595 1.00 96.19 86 VAL A C 1
ATOM 651 O O . VAL A 1 86 ? -0.655 -11.978 -7.209 1.00 96.19 86 VAL A O 1
ATOM 654 N N . ILE A 1 87 ? -0.926 -9.850 -6.533 1.00 93.62 87 ILE A N 1
ATOM 655 C CA . ILE A 1 87 ? 0.286 -9.345 -7.200 1.00 93.62 87 ILE A CA 1
ATOM 656 C C . ILE A 1 87 ? 1.538 -10.053 -6.676 1.00 93.62 87 ILE A C 1
ATOM 658 O O . ILE A 1 87 ? 2.369 -10.513 -7.459 1.00 93.62 87 ILE A O 1
ATOM 662 N N . GLN A 1 88 ? 1.686 -10.140 -5.353 1.00 93.69 88 GLN A N 1
ATOM 663 C CA . GLN A 1 88 ? 2.880 -10.720 -4.743 1.00 93.69 88 GLN A CA 1
ATOM 664 C C . GLN A 1 88 ? 2.961 -12.227 -4.970 1.00 93.69 88 GLN A C 1
ATOM 666 O O . GLN A 1 88 ? 4.049 -12.740 -5.205 1.00 93.69 88 GLN A O 1
ATOM 671 N N . LEU A 1 89 ? 1.821 -12.921 -5.005 1.00 94.56 89 LEU A N 1
ATOM 672 C CA . LEU A 1 89 ? 1.764 -14.327 -5.389 1.00 94.56 89 LEU A CA 1
ATOM 673 C C . LEU A 1 89 ? 2.282 -14.530 -6.818 1.00 94.56 89 LEU A C 1
ATOM 675 O O . LEU A 1 89 ? 3.101 -15.416 -7.043 1.00 94.56 89 LEU A O 1
ATOM 679 N N . GLY A 1 90 ? 1.871 -13.676 -7.762 1.00 93.06 90 GLY A N 1
ATOM 680 C CA . GLY A 1 90 ? 2.393 -13.693 -9.130 1.00 93.06 90 GLY A CA 1
ATOM 681 C C . GLY A 1 90 ? 3.913 -13.507 -9.182 1.00 93.06 90 GLY A C 1
ATOM 682 O O . GLY A 1 90 ? 4.599 -14.258 -9.871 1.00 93.06 90 GLY A O 1
ATOM 683 N N . ARG A 1 91 ? 4.458 -12.571 -8.394 1.00 92.25 91 ARG A N 1
ATOM 684 C CA . ARG A 1 91 ? 5.914 -12.355 -8.286 1.00 92.25 91 ARG A CA 1
ATOM 685 C C . ARG A 1 91 ? 6.645 -13.559 -7.700 1.00 92.25 91 ARG A C 1
ATOM 687 O O . ARG A 1 91 ? 7.650 -13.986 -8.259 1.00 92.25 91 ARG A O 1
ATOM 694 N N . THR A 1 92 ? 6.131 -14.135 -6.614 1.00 94.12 92 THR A N 1
ATOM 695 C CA . THR A 1 92 ? 6.728 -15.320 -5.983 1.00 94.12 92 THR A CA 1
ATOM 696 C C . THR A 1 92 ? 6.742 -16.513 -6.933 1.00 94.12 92 THR A C 1
ATOM 698 O O . THR A 1 92 ? 7.768 -17.175 -7.061 1.00 94.12 92 THR A O 1
ATOM 701 N N . LEU A 1 93 ? 5.634 -16.768 -7.635 1.00 93.94 93 LEU A N 1
ATOM 702 C CA . LEU A 1 93 ? 5.560 -17.836 -8.635 1.00 93.94 93 LEU A CA 1
ATOM 703 C C . LEU A 1 93 ? 6.474 -17.569 -9.842 1.00 93.94 93 LEU A C 1
ATOM 705 O O . LEU A 1 93 ? 6.950 -18.514 -10.460 1.00 93.94 93 LEU A O 1
ATOM 709 N N . GLY A 1 94 ? 6.765 -16.299 -10.137 1.00 92.06 94 GLY A N 1
ATOM 710 C CA . GLY A 1 94 ? 7.757 -15.876 -11.128 1.00 92.06 94 GLY A CA 1
ATOM 711 C C . GLY A 1 94 ? 9.221 -15.976 -10.674 1.00 92.06 94 GLY A C 1
ATOM 712 O O . GLY A 1 94 ? 10.102 -15.579 -11.429 1.00 92.06 94 GLY A O 1
ATOM 713 N N . GLY A 1 95 ? 9.498 -16.484 -9.466 1.00 92.62 95 GLY A N 1
ATOM 714 C CA . GLY A 1 95 ? 10.858 -16.683 -8.945 1.00 92.62 95 GLY A CA 1
ATOM 715 C C . GLY A 1 95 ? 11.442 -15.500 -8.165 1.00 92.62 95 GLY A C 1
ATOM 716 O O . GLY A 1 95 ? 12.597 -15.554 -7.747 1.00 92.62 95 GLY A O 1
ATOM 717 N N . ASP A 1 96 ? 10.666 -14.442 -7.924 1.00 91.06 96 ASP A N 1
ATOM 718 C CA . ASP A 1 96 ? 11.114 -13.288 -7.145 1.00 91.06 96 ASP A CA 1
ATOM 719 C C . ASP A 1 96 ? 10.937 -13.529 -5.635 1.00 91.06 96 ASP A C 1
ATOM 721 O O . ASP A 1 96 ? 9.825 -13.500 -5.092 1.00 91.06 96 ASP A O 1
ATOM 725 N N . VAL A 1 97 ? 12.060 -13.727 -4.938 1.00 89.56 97 VAL A N 1
ATOM 726 C CA . VAL A 1 97 ? 12.111 -13.955 -3.483 1.00 89.56 97 VAL A CA 1
ATOM 727 C C . VAL A 1 97 ? 11.538 -12.768 -2.700 1.00 89.56 97 VAL A C 1
ATOM 729 O O . VAL A 1 9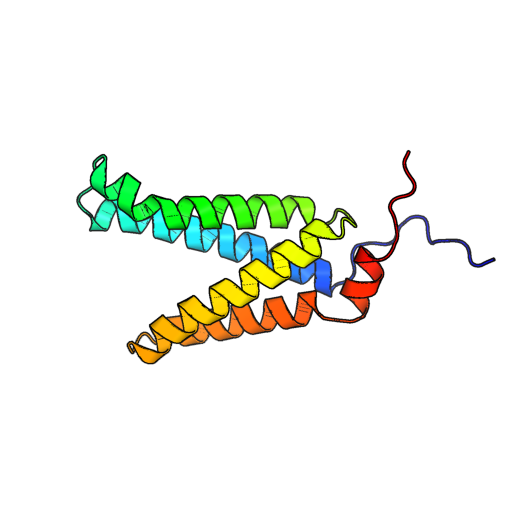7 ? 10.886 -12.965 -1.671 1.00 89.56 97 VAL A O 1
ATOM 732 N N . PHE A 1 98 ? 11.690 -11.533 -3.193 1.00 88.81 98 PHE A N 1
ATOM 7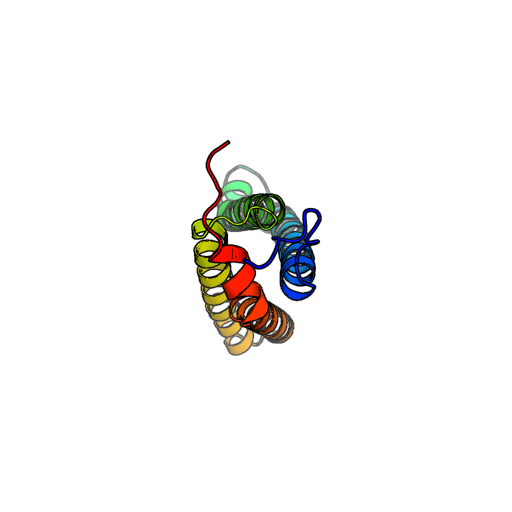33 C CA . PHE A 1 98 ? 11.091 -10.362 -2.546 1.00 88.81 98 PHE A CA 1
ATOM 734 C C . PHE A 1 98 ? 9.561 -10.371 -2.636 1.00 88.81 98 PHE A C 1
ATOM 736 O O . PHE A 1 98 ? 8.895 -9.794 -1.770 1.00 88.81 98 PHE A O 1
ATOM 743 N N . GLY A 1 99 ? 8.995 -11.092 -3.611 1.00 87.81 99 GLY A N 1
ATOM 744 C CA . GLY A 1 99 ? 7.564 -11.370 -3.684 1.00 87.81 99 GLY A CA 1
ATOM 745 C C . GLY A 1 99 ? 7.048 -12.079 -2.429 1.00 87.81 99 GLY A C 1
ATOM 746 O O . GLY A 1 99 ? 6.000 -11.709 -1.903 1.00 87.81 99 GLY A O 1
ATOM 747 N N . LEU A 1 100 ? 7.818 -13.022 -1.867 1.00 92.69 100 LEU A N 1
ATOM 748 C CA . LEU A 1 100 ? 7.417 -13.755 -0.658 1.00 92.69 100 LEU A CA 1
ATOM 749 C C . LEU A 1 100 ? 7.350 -12.833 0.568 1.00 92.69 100 LEU A C 1
ATOM 751 O O . LEU A 1 100 ? 6.409 -12.906 1.359 1.00 92.69 100 LEU A O 1
ATOM 755 N N . ILE A 1 101 ? 8.321 -11.927 0.707 1.00 92.44 101 ILE A N 1
ATOM 756 C CA . ILE A 1 101 ? 8.331 -10.927 1.783 1.00 92.44 101 ILE A CA 1
ATOM 757 C C . ILE A 1 101 ? 7.105 -10.017 1.648 1.00 92.44 101 ILE A C 1
ATOM 759 O O . ILE A 1 101 ? 6.364 -9.820 2.612 1.00 92.44 101 ILE A O 1
ATOM 763 N N . GLY A 1 102 ? 6.845 -9.510 0.439 1.00 90.75 102 GLY A N 1
ATOM 764 C CA . GLY A 1 102 ? 5.667 -8.691 0.161 1.00 90.75 102 GLY A CA 1
ATOM 765 C C . GLY A 1 102 ? 4.352 -9.417 0.464 1.00 90.75 102 GLY A C 1
ATOM 766 O O . GLY A 1 102 ? 3.436 -8.821 1.031 1.00 90.75 102 GLY A O 1
ATOM 767 N N . LEU A 1 103 ? 4.274 -10.711 0.147 1.00 93.31 103 LEU A N 1
ATOM 768 C CA . LEU A 1 103 ? 3.116 -11.559 0.416 1.00 93.31 103 LEU A CA 1
ATOM 769 C C . LEU A 1 103 ? 2.836 -11.676 1.921 1.00 93.31 103 LEU A C 1
ATOM 771 O O . LEU A 1 103 ? 1.698 -11.480 2.350 1.00 93.31 103 LEU A O 1
ATOM 775 N N . LEU A 1 104 ? 3.866 -11.922 2.737 1.00 94.44 104 LEU A N 1
ATOM 776 C CA . LEU A 1 104 ? 3.730 -12.003 4.196 1.00 94.44 104 LEU A CA 1
ATOM 777 C C . LEU A 1 104 ? 3.234 -10.684 4.804 1.00 94.44 104 LEU A C 1
ATOM 779 O O . LEU A 1 104 ? 2.359 -10.691 5.678 1.00 94.44 104 LEU A O 1
ATOM 783 N N . ILE A 1 105 ? 3.742 -9.545 4.324 1.00 93.50 105 ILE A N 1
ATOM 784 C CA . ILE A 1 105 ? 3.293 -8.219 4.774 1.00 93.50 105 ILE A CA 1
ATOM 785 C C . ILE A 1 105 ? 1.822 -7.996 4.379 1.00 93.50 105 ILE A C 1
ATOM 787 O O . ILE A 1 105 ? 1.022 -7.534 5.200 1.00 93.50 105 ILE A O 1
ATOM 791 N N . ALA A 1 106 ? 1.428 -8.378 3.161 1.00 93.38 106 ALA A N 1
ATOM 792 C CA . ALA A 1 106 ? 0.056 -8.227 2.677 1.00 93.38 106 ALA A CA 1
ATOM 793 C C . ALA A 1 106 ? -0.938 -9.109 3.449 1.00 93.38 106 ALA A C 1
ATOM 795 O O . ALA A 1 106 ? -1.996 -8.629 3.866 1.00 93.38 106 ALA A O 1
ATOM 796 N N . ILE A 1 107 ? -0.569 -10.357 3.744 1.00 95.81 107 ILE A N 1
ATOM 797 C CA . ILE A 1 107 ? -1.357 -11.254 4.601 1.00 95.81 107 ILE A CA 1
ATOM 798 C C . ILE A 1 107 ? -1.487 -10.668 6.009 1.00 95.81 107 ILE A C 1
ATOM 800 O O . ILE A 1 107 ? -2.589 -10.609 6.556 1.00 95.81 107 ILE A O 1
ATOM 804 N N . THR A 1 108 ? -0.389 -10.175 6.585 1.00 93.94 108 THR A N 1
ATOM 805 C CA . THR A 1 108 ? -0.396 -9.579 7.928 1.00 93.94 108 THR A CA 1
ATOM 806 C C . THR A 1 108 ? -1.347 -8.386 8.002 1.00 93.94 108 THR A C 1
ATOM 808 O O . THR A 1 108 ? -2.183 -8.316 8.905 1.00 93.94 108 THR A O 1
ATOM 811 N N . GLY A 1 109 ? -1.286 -7.471 7.031 1.00 91.19 109 GLY A N 1
ATOM 812 C CA . GLY A 1 109 ? -2.199 -6.330 6.977 1.00 91.19 109 GLY A CA 1
ATOM 813 C C . GLY A 1 109 ? -3.664 -6.739 6.771 1.00 91.19 109 GLY A C 1
ATOM 814 O O . GLY A 1 109 ? -4.561 -6.162 7.391 1.00 91.19 109 GLY A O 1
ATOM 815 N N . LEU A 1 110 ? -3.931 -7.792 5.991 1.00 94.25 110 LEU A N 1
ATOM 816 C CA . LEU A 1 110 ? -5.283 -8.341 5.858 1.00 94.25 110 LEU A CA 1
ATOM 817 C C . LEU A 1 110 ? -5.796 -8.889 7.198 1.00 94.25 110 LEU A C 1
ATOM 819 O O . LEU A 1 110 ? -6.906 -8.559 7.622 1.00 94.25 110 LEU A O 1
ATOM 823 N N . VAL A 1 111 ? -4.979 -9.672 7.907 1.00 94.75 111 VAL A N 1
ATOM 824 C CA . VAL A 1 111 ? -5.318 -10.210 9.233 1.00 94.75 111 VAL A CA 1
ATOM 825 C C . VAL A 1 111 ? -5.612 -9.077 10.218 1.00 94.75 111 VAL A C 1
ATOM 827 O O . VAL A 1 111 ? -6.619 -9.123 10.930 1.00 94.75 111 VAL A O 1
ATOM 830 N N . LEU A 1 112 ? -4.794 -8.021 10.235 1.00 90.69 112 LEU A N 1
ATOM 831 C CA . LEU A 1 112 ? -5.011 -6.847 11.085 1.00 90.69 112 LEU A CA 1
ATOM 832 C C . LEU A 1 112 ? -6.333 -6.129 10.771 1.00 90.69 112 LEU A C 1
ATOM 834 O O . LEU A 1 112 ? -7.052 -5.755 11.702 1.00 90.69 112 LEU A O 1
ATOM 838 N N . ALA A 1 113 ? -6.694 -5.992 9.492 1.00 87.25 113 ALA A N 1
ATOM 839 C CA . ALA A 1 113 ? -7.963 -5.399 9.057 1.00 87.25 113 ALA A CA 1
ATOM 840 C C . ALA A 1 113 ? -9.193 -6.280 9.372 1.00 87.25 113 ALA A C 1
ATOM 842 O O . ALA A 1 113 ? -10.320 -5.781 9.537 1.00 87.25 113 ALA A O 1
ATOM 843 N N . LEU A 1 114 ? -8.995 -7.597 9.474 1.00 90.50 114 LEU A N 1
ATOM 844 C CA . LEU A 1 114 ? -10.041 -8.567 9.793 1.00 90.50 114 LEU A CA 1
ATOM 845 C C . LEU A 1 114 ? -10.230 -8.803 11.295 1.00 90.50 114 LEU A C 1
ATOM 847 O O . LEU A 1 114 ? -11.306 -9.283 11.667 1.00 90.50 114 LEU A O 1
ATOM 851 N N . ARG A 1 115 ? -9.261 -8.436 12.148 1.00 88.69 115 ARG A N 1
ATOM 852 C CA . ARG A 1 115 ? -9.330 -8.645 13.605 1.00 88.69 115 ARG A CA 1
ATOM 853 C C . ARG A 1 115 ? -10.620 -8.076 14.226 1.00 88.6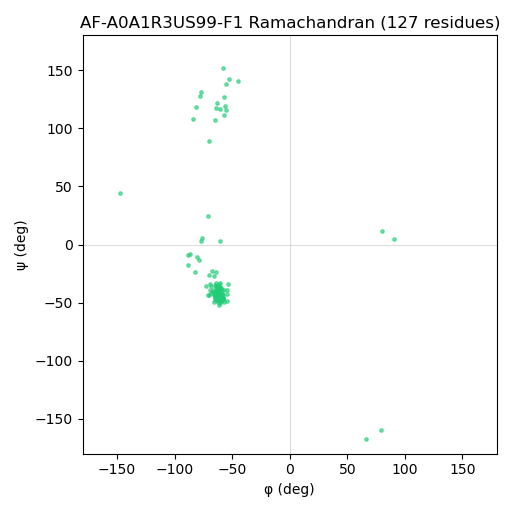9 115 ARG A C 1
ATOM 855 O O . ARG A 1 115 ? -11.038 -6.973 13.859 1.00 88.69 115 ARG A O 1
ATOM 862 N N . PRO A 1 116 ? -11.212 -8.751 15.233 1.00 80.94 116 PRO A N 1
ATOM 863 C CA . PRO A 1 116 ? -12.429 -8.286 15.910 1.00 80.94 116 PRO A CA 1
ATOM 864 C C . PRO A 1 116 ? -12.318 -6.863 16.474 1.00 80.94 116 PRO A C 1
ATOM 866 O O . PRO A 1 116 ? -13.239 -6.067 16.325 1.00 80.94 116 PRO A O 1
ATOM 869 N N . ALA A 1 117 ? -11.156 -6.502 17.030 1.00 79.81 117 ALA A N 1
ATOM 870 C CA . ALA A 1 117 ? -10.896 -5.153 17.536 1.00 79.81 117 ALA A CA 1
ATOM 871 C C . ALA A 1 117 ? -10.971 -4.074 16.437 1.00 79.81 117 ALA A C 1
ATOM 873 O O . ALA A 1 117 ? -11.491 -2.984 16.670 1.00 79.81 117 ALA A O 1
ATOM 874 N N . ALA A 1 118 ? -10.496 -4.380 15.223 1.00 76.69 118 ALA A N 1
ATOM 875 C CA . ALA A 1 118 ? -10.637 -3.484 14.079 1.00 76.69 118 ALA A CA 1
ATOM 876 C C . ALA A 1 118 ? -12.103 -3.412 13.622 1.00 76.69 118 ALA A C 1
ATOM 878 O O . ALA A 1 118 ? -12.620 -2.321 13.402 1.00 76.69 118 ALA A O 1
ATOM 879 N N . ARG A 1 119 ? -12.805 -4.553 13.549 1.00 80.12 119 ARG A N 1
ATOM 880 C CA . ARG A 1 119 ? -14.243 -4.599 13.217 1.00 80.12 119 ARG A CA 1
ATOM 881 C C . ARG A 1 119 ? -15.066 -3.705 14.141 1.00 80.12 119 ARG A C 1
ATOM 883 O O . ARG A 1 119 ? -15.826 -2.883 13.640 1.00 80.12 119 ARG A O 1
ATOM 890 N N . GLY A 1 120 ? -14.853 -3.825 15.453 1.00 78.44 120 GLY A N 1
ATOM 891 C CA . GLY A 1 120 ? -15.523 -3.013 16.467 1.00 78.44 120 GLY A CA 1
ATOM 892 C C . GLY A 1 120 ? -15.225 -1.519 16.328 1.00 78.44 120 GLY A C 1
ATOM 893 O O . GLY A 1 120 ? -16.118 -0.696 16.482 1.00 78.44 120 GLY A O 1
ATOM 894 N N . TYR A 1 121 ? -13.994 -1.151 15.962 1.00 79.06 121 TYR A N 1
ATOM 895 C CA . TYR A 1 121 ? -13.619 0.251 15.757 1.00 79.06 121 TYR A CA 1
ATOM 896 C C . TYR A 1 121 ? -14.353 0.907 14.575 1.00 79.06 121 TYR A C 1
ATOM 898 O O . TYR A 1 121 ? -14.793 2.050 14.685 1.00 79.06 121 TYR A O 1
ATOM 906 N N . PHE A 1 122 ? -14.520 0.182 13.464 1.00 78.25 122 PHE A N 1
ATOM 907 C CA . PHE A 1 122 ? -15.196 0.679 12.256 1.00 78.25 122 PHE A CA 1
ATOM 908 C C . PHE A 1 122 ? -16.720 0.450 12.251 1.00 78.25 122 PHE A C 1
ATOM 910 O O . PHE A 1 122 ? -17.413 0.945 11.361 1.00 78.25 122 PHE A O 1
ATOM 917 N N . SER A 1 123 ? -17.272 -0.318 13.198 1.00 76.50 123 SER A N 1
ATOM 918 C CA . SER A 1 123 ? -18.720 -0.549 13.296 1.00 76.50 123 SER A CA 1
ATOM 919 C C . SER A 1 123 ? -19.462 0.574 14.018 1.00 76.50 123 SER A C 1
ATOM 921 O O . SER A 1 123 ? -20.659 0.736 13.767 1.00 76.50 123 SER A O 1
ATOM 923 N N . VAL A 1 124 ? -18.770 1.344 14.871 1.00 69.00 124 VAL A N 1
ATOM 924 C CA . VAL A 1 124 ? -19.334 2.504 15.577 1.00 69.00 124 VAL A CA 1
ATOM 925 C C . VAL A 1 124 ? -19.704 3.566 14.547 1.00 69.00 124 VAL A C 1
ATOM 927 O O . VAL A 1 124 ? -18.831 4.192 13.948 1.00 69.00 124 VAL A O 1
ATOM 930 N N . VAL A 1 125 ? -21.006 3.741 14.322 1.00 58.09 125 VAL A N 1
ATOM 931 C CA . VAL A 1 125 ? -21.537 4.790 13.449 1.00 58.09 125 VAL A CA 1
ATOM 932 C C . VAL A 1 125 ? -21.020 6.133 13.976 1.00 58.09 125 VAL A C 1
ATOM 934 O O . VAL A 1 125 ? -21.160 6.390 15.174 1.00 58.09 125 VAL A O 1
ATOM 937 N N . PRO A 1 126 ? -20.390 6.980 13.143 1.00 54.62 126 PRO A N 1
ATOM 938 C CA . PRO A 1 126 ? -20.059 8.328 13.569 1.00 54.62 126 PRO A CA 1
ATOM 939 C C . PRO A 1 126 ? -21.373 9.034 13.913 1.00 54.62 126 PRO A C 1
ATOM 941 O O . PRO A 1 126 ? -22.232 9.193 13.045 1.00 54.62 126 PRO A O 1
ATOM 944 N N . VAL A 1 127 ? -21.547 9.412 15.182 1.00 52.75 127 VAL A N 1
ATOM 945 C CA . VAL A 1 127 ? -22.577 10.378 15.573 1.00 52.75 127 VAL A CA 1
ATOM 946 C C . VAL A 1 127 ? -22.266 11.619 14.745 1.00 52.75 127 VAL A C 1
ATOM 948 O O . VAL A 1 127 ? -21.177 12.176 14.884 1.00 52.75 127 VAL A O 1
ATOM 951 N N . ARG A 1 128 ? -23.137 11.950 13.784 1.00 49.62 128 ARG A N 1
ATOM 952 C CA . ARG A 1 128 ? -22.998 13.173 12.986 1.00 49.62 128 ARG A CA 1
ATOM 953 C C . ARG A 1 128 ? -22.928 14.333 13.985 1.00 49.62 128 ARG A C 1
ATOM 955 O O . ARG A 1 128 ? -23.866 14.490 14.763 1.00 49.62 128 ARG A O 1
ATOM 962 N N . ALA A 1 129 ? -21.790 15.025 14.015 1.00 47.91 129 ALA A N 1
ATOM 963 C CA . ALA A 1 129 ? -21.660 16.326 14.660 1.00 47.91 129 ALA A CA 1
ATOM 964 C C . ALA A 1 129 ? -22.301 17.387 13.765 1.00 47.91 129 ALA A C 1
ATOM 966 O O . ALA A 1 129 ? -22.228 17.202 12.525 1.00 47.91 129 ALA A O 1
#

Mean predicted aligned error: 6.53 Å